Protein AF-A0A968CDR6-F1 (afdb_monomer)

Structure (mmCIF, N/CA/C/O backbone):
data_AF-A0A968CDR6-F1
#
_entry.id   AF-A0A968CDR6-F1
#
loop_
_atom_site.group_PDB
_atom_site.id
_atom_site.type_symbol
_atom_site.label_atom_id
_atom_site.label_alt_id
_atom_site.label_comp_id
_atom_site.label_asym_id
_atom_site.label_entity_id
_atom_site.label_seq_id
_atom_site.pdbx_PDB_ins_code
_atom_site.Cartn_x
_atom_site.Cartn_y
_atom_site.Cartn_z
_atom_site.occupancy
_atom_site.B_iso_or_equiv
_atom_site.auth_seq_id
_atom_site.auth_comp_id
_atom_site.auth_asym_id
_atom_site.auth_atom_id
_atom_site.pdbx_PDB_model_num
ATOM 1 N N . ALA A 1 1 ? -16.089 8.205 27.951 1.00 87.44 1 ALA A N 1
ATOM 2 C CA . ALA A 1 1 ? -15.588 7.782 26.627 1.00 87.44 1 ALA A CA 1
ATOM 3 C C . ALA A 1 1 ? -16.572 8.250 25.560 1.00 87.44 1 ALA A C 1
ATOM 5 O O . ALA A 1 1 ? -17.732 8.460 25.899 1.00 87.44 1 ALA A O 1
ATOM 6 N N . TYR A 1 2 ? -16.114 8.417 24.320 1.00 97.44 2 TYR A N 1
ATOM 7 C CA . TYR A 1 2 ? -16.955 8.713 23.157 1.00 97.44 2 TYR A CA 1
ATOM 8 C C . TYR A 1 2 ? -16.887 7.536 22.185 1.00 97.44 2 TYR A C 1
ATOM 10 O O . TYR A 1 2 ? -15.892 6.813 22.172 1.00 97.44 2 TYR A O 1
ATOM 18 N N . VAL A 1 3 ? -17.941 7.345 21.397 1.00 97.75 3 VAL A N 1
ATOM 19 C CA . VAL A 1 3 ? -17.988 6.338 20.334 1.00 97.75 3 VAL A CA 1
ATOM 20 C C . VAL A 1 3 ? -17.889 7.063 18.999 1.00 97.75 3 VAL A C 1
ATOM 22 O O . VAL A 1 3 ? -18.589 8.052 18.783 1.00 97.75 3 VAL A O 1
ATOM 25 N N . CYS A 1 4 ? -17.038 6.565 18.110 1.00 98.31 4 CYS A N 1
ATOM 26 C CA . CYS A 1 4 ? -16.982 6.972 16.713 1.00 98.31 4 CYS A CA 1
ATOM 27 C C . CYS A 1 4 ? -16.794 5.734 15.824 1.00 98.31 4 CYS A C 1
ATOM 29 O O . CYS A 1 4 ? -16.363 4.689 16.321 1.00 98.31 4 CYS A 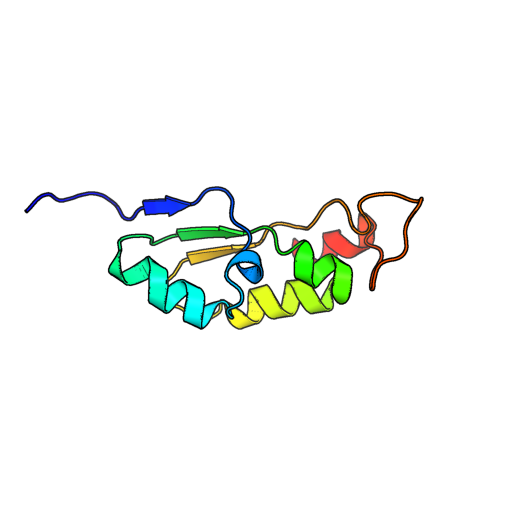O 1
ATOM 31 N N . PRO A 1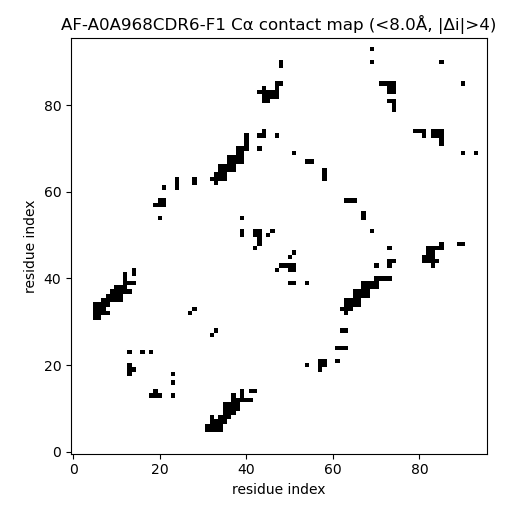 5 ? -17.107 5.827 14.521 1.00 98.56 5 PRO A N 1
ATOM 32 C CA . PRO A 1 5 ? -16.662 4.835 13.551 1.00 98.56 5 PRO A CA 1
ATOM 33 C C . PRO A 1 5 ? -15.133 4.726 13.532 1.00 98.56 5 PRO A C 1
ATOM 35 O O . PRO A 1 5 ? -14.428 5.657 13.935 1.00 98.56 5 PRO A O 1
ATOM 38 N N . GLY A 1 6 ? -14.629 3.599 13.032 1.00 98.62 6 GLY A N 1
ATOM 39 C CA . GLY A 1 6 ? -13.212 3.469 12.718 1.00 98.62 6 GLY A CA 1
ATOM 40 C C . GLY A 1 6 ? -12.784 4.496 11.667 1.00 98.62 6 GLY A C 1
ATOM 41 O O . GLY A 1 6 ? -13.544 4.827 10.755 1.00 98.62 6 GLY A O 1
ATOM 42 N N . LEU A 1 7 ? -11.582 5.038 11.829 1.00 98.81 7 LEU A N 1
ATOM 43 C CA . LEU A 1 7 ? -11.026 6.045 10.933 1.00 98.81 7 LEU A CA 1
ATOM 44 C C . LEU A 1 7 ? -10.594 5.395 9.614 1.00 98.81 7 LEU A C 1
ATOM 46 O O . LEU A 1 7 ? -10.187 4.227 9.583 1.00 98.81 7 LEU A O 1
ATOM 50 N N . ILE A 1 8 ? -10.671 6.177 8.539 1.00 98.81 8 ILE A N 1
ATOM 51 C CA . ILE A 1 8 ? -10.251 5.782 7.195 1.00 98.81 8 ILE A CA 1
ATOM 52 C C . ILE A 1 8 ? -9.219 6.794 6.711 1.00 98.81 8 ILE A C 1
ATOM 54 O O . ILE A 1 8 ? -9.519 7.988 6.660 1.00 98.81 8 ILE A O 1
ATOM 58 N N . ASP A 1 9 ? -8.029 6.316 6.360 1.00 98.69 9 ASP A N 1
ATOM 59 C CA . ASP A 1 9 ? -7.037 7.121 5.649 1.00 98.69 9 ASP A CA 1
ATOM 60 C C . ASP A 1 9 ? -7.241 6.957 4.140 1.00 98.69 9 ASP A C 1
ATOM 62 O O . ASP A 1 9 ? -7.122 5.856 3.602 1.00 98.69 9 ASP A O 1
ATOM 66 N N . ALA A 1 10 ? -7.622 8.037 3.463 1.00 98.44 10 ALA A N 1
ATOM 67 C CA . ALA A 1 10 ? -8.021 7.988 2.060 1.00 98.44 10 ALA A CA 1
ATOM 68 C C . ALA A 1 10 ? -6.837 7.994 1.081 1.00 98.44 10 ALA A C 1
ATOM 70 O O . ALA A 1 10 ? -7.065 7.777 -0.107 1.00 98.44 10 ALA A O 1
ATOM 71 N N . HIS A 1 11 ? -5.612 8.270 1.545 1.00 98.69 11 HIS A N 1
ATOM 72 C CA . HIS A 1 11 ? -4.407 8.230 0.714 1.00 98.69 11 HIS A CA 1
ATOM 73 C C . HIS A 1 11 ? -3.152 8.159 1.586 1.00 98.69 11 HIS A C 1
ATOM 75 O O . HIS A 1 11 ? -2.818 9.122 2.276 1.00 98.69 11 HIS A O 1
ATOM 81 N N . VAL A 1 12 ? -2.411 7.054 1.503 1.00 98.50 12 VAL A N 1
ATOM 82 C CA . VAL A 1 12 ? -1.158 6.875 2.247 1.00 98.50 12 VAL A CA 1
ATOM 83 C C . VAL A 1 12 ? -0.123 6.071 1.459 1.00 98.50 12 VAL A C 1
ATOM 85 O O . VAL A 1 12 ? -0.456 5.210 0.648 1.00 98.50 12 VAL A O 1
ATOM 88 N N . HIS A 1 13 ? 1.152 6.299 1.751 1.00 98.75 13 HIS A N 1
ATOM 89 C CA . HIS A 1 13 ? 2.258 5.458 1.296 1.00 98.75 13 HIS A CA 1
ATOM 90 C C . HIS A 1 13 ? 2.81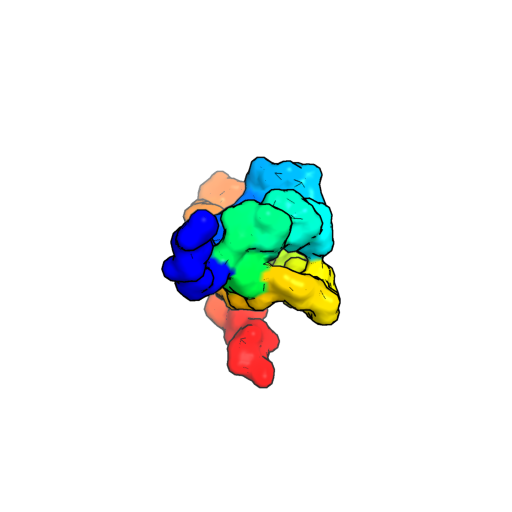9 4.730 2.519 1.00 98.75 13 HIS A C 1
ATOM 92 O O . HIS A 1 13 ? 3.437 5.348 3.392 1.00 98.75 13 HIS A O 1
ATOM 98 N N . ILE A 1 14 ? 2.547 3.427 2.640 1.00 98.62 14 ILE A N 1
ATOM 99 C CA . ILE A 1 14 ? 3.003 2.636 3.797 1.00 98.62 14 ILE A CA 1
ATOM 100 C C . ILE A 1 14 ? 4.535 2.602 3.832 1.00 98.62 14 ILE A C 1
ATOM 102 O O . ILE A 1 14 ? 5.135 2.689 4.905 1.00 98.62 14 ILE A O 1
ATOM 106 N N . GLU A 1 15 ? 5.173 2.567 2.663 1.00 98.62 15 GLU A N 1
ATOM 107 C CA . GLU A 1 15 ? 6.625 2.527 2.497 1.00 98.62 15 GLU A CA 1
ATOM 108 C C . GLU A 1 15 ? 7.328 3.723 3.151 1.00 98.62 15 GLU A C 1
ATOM 110 O O . GLU A 1 15 ? 8.411 3.565 3.720 1.00 98.62 15 GLU A O 1
ATOM 115 N N . SER A 1 16 ? 6.695 4.903 3.174 1.00 98.50 16 SER A N 1
ATOM 116 C CA . SER A 1 16 ? 7.240 6.093 3.843 1.00 98.50 16 SER A CA 1
ATOM 117 C C . SER A 1 16 ? 7.372 5.921 5.363 1.00 98.50 16 SER A C 1
ATOM 119 O O . SER A 1 16 ? 8.116 6.661 6.006 1.00 98.50 16 SER A O 1
ATOM 121 N N . SER A 1 17 ? 6.689 4.932 5.948 1.00 98.19 17 SER A N 1
ATOM 122 C CA . SER A 1 17 ? 6.822 4.565 7.364 1.00 98.19 17 SER A CA 1
ATOM 123 C C . SER A 1 17 ? 8.005 3.627 7.638 1.00 98.19 17 SER A C 1
ATOM 125 O O . SER A 1 17 ? 8.262 3.308 8.798 1.00 98.19 17 SER A O 1
ATOM 127 N N . MET A 1 18 ? 8.729 3.187 6.599 1.00 98.31 18 MET A N 1
ATOM 128 C CA . MET A 1 18 ? 9.886 2.280 6.678 1.00 98.31 18 MET A CA 1
ATOM 129 C C . MET A 1 18 ? 9.592 0.941 7.375 1.00 98.31 18 MET A C 1
ATOM 131 O O . MET A 1 18 ? 10.473 0.331 7.984 1.00 98.31 18 MET A O 1
ATOM 135 N N . VAL A 1 19 ? 8.346 0.477 7.297 1.00 98.38 19 VAL A N 1
ATOM 136 C CA . VAL A 1 19 ? 7.894 -0.792 7.874 1.00 98.38 19 VAL A CA 1
ATOM 137 C C . VAL A 1 19 ? 7.052 -1.564 6.862 1.00 98.38 19 VAL A C 1
ATOM 139 O O . VAL A 1 19 ? 6.585 -1.011 5.870 1.00 98.38 19 VAL A O 1
ATOM 142 N N . THR A 1 20 ? 6.856 -2.856 7.112 1.00 98.38 20 THR A N 1
ATOM 143 C CA . THR A 1 20 ? 5.969 -3.706 6.308 1.00 98.38 20 THR A CA 1
ATOM 144 C C . THR A 1 20 ? 4.495 -3.420 6.615 1.00 98.38 20 THR A C 1
ATOM 146 O O . THR A 1 20 ? 4.166 -2.830 7.648 1.00 98.38 20 THR A O 1
ATOM 149 N N . VAL A 1 21 ? 3.583 -3.886 5.753 1.00 98.44 21 VAL A N 1
ATOM 150 C CA . VAL A 1 21 ? 2.127 -3.711 5.933 1.00 98.44 21 VAL A CA 1
ATOM 151 C C . VAL A 1 21 ? 1.625 -4.223 7.302 1.00 98.44 21 VAL A C 1
ATOM 153 O O . VAL A 1 21 ? 0.885 -3.488 7.962 1.00 98.44 21 VAL A O 1
ATOM 156 N N . PRO A 1 22 ? 2.057 -5.398 7.819 1.00 98.62 22 PRO A N 1
ATOM 157 C CA . PRO A 1 22 ? 1.634 -5.872 9.138 1.00 98.62 22 PRO A CA 1
ATOM 158 C C . PRO A 1 22 ? 2.110 -4.973 10.285 1.00 98.62 22 PRO A C 1
ATOM 160 O O . PRO A 1 22 ? 1.369 -4.737 11.240 1.00 98.62 22 PRO A O 1
ATOM 163 N N . GLU A 1 23 ? 3.325 -4.428 10.193 1.00 98.75 23 GLU A N 1
ATOM 164 C CA . GLU A 1 23 ? 3.866 -3.519 11.209 1.00 98.75 23 GLU A CA 1
ATOM 165 C C . GLU A 1 23 ? 3.185 -2.148 11.173 1.00 98.75 23 GLU A C 1
ATOM 167 O O . GLU A 1 23 ? 2.911 -1.565 12.226 1.00 98.75 23 GLU A O 1
ATOM 172 N N . PHE A 1 24 ? 2.827 -1.665 9.981 1.00 98.81 24 PHE A N 1
ATOM 173 C CA . PHE A 1 24 ? 1.985 -0.483 9.832 1.00 98.81 24 PHE A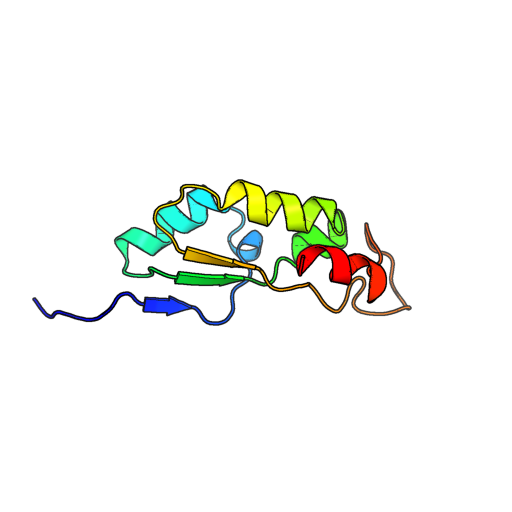 CA 1
ATOM 174 C C . PHE A 1 24 ? 0.612 -0.701 10.485 1.00 98.81 24 PHE A C 1
ATOM 176 O O . PHE A 1 24 ? 0.193 0.099 11.325 1.00 98.81 24 PHE A O 1
ATOM 183 N N . ALA A 1 25 ? -0.052 -1.828 10.197 1.00 98.81 25 ALA A N 1
ATOM 184 C CA . ALA A 1 25 ? -1.330 -2.193 10.811 1.00 98.81 25 ALA A CA 1
ATOM 185 C C . ALA A 1 25 ? -1.234 -2.259 12.344 1.00 98.81 25 ALA A C 1
ATOM 187 O O . ALA A 1 25 ? -2.064 -1.676 13.048 1.00 98.81 25 ALA A O 1
ATOM 188 N N . ARG A 1 26 ? -0.174 -2.881 12.878 1.00 98.62 26 ARG A N 1
ATOM 189 C CA . ARG A 1 26 ? 0.096 -2.939 14.324 1.00 98.62 26 ARG A CA 1
ATO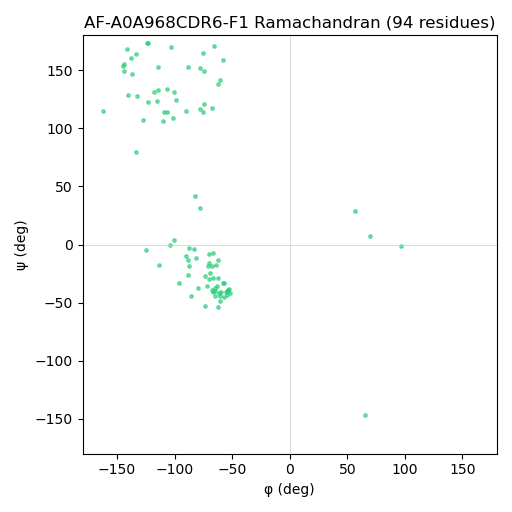M 190 C C . ARG A 1 26 ? 0.202 -1.546 14.955 1.00 98.62 26 ARG A C 1
ATOM 192 O O . ARG A 1 26 ? -0.176 -1.377 16.114 1.00 98.62 26 ARG A O 1
ATOM 199 N N . ALA A 1 27 ? 0.713 -0.555 14.226 1.00 98.75 27 ALA A N 1
ATOM 200 C CA . ALA A 1 27 ? 0.876 0.806 14.726 1.00 98.75 27 ALA A CA 1
ATOM 201 C C . ALA A 1 27 ? -0.424 1.634 14.700 1.00 98.75 27 ALA A C 1
ATOM 203 O O . ALA A 1 27 ? -0.651 2.424 15.626 1.00 98.75 27 ALA A O 1
ATOM 204 N N . VAL A 1 28 ? -1.261 1.472 13.666 1.00 98.69 28 VAL A N 1
ATOM 205 C CA . VAL A 1 28 ? -2.427 2.348 13.418 1.00 98.69 28 VAL A CA 1
ATOM 206 C C . VAL A 1 28 ? -3.749 1.798 13.957 1.00 98.69 28 VAL A C 1
ATOM 208 O O . VAL A 1 28 ? -4.575 2.576 14.436 1.00 98.69 28 VAL A O 1
ATOM 211 N N . VAL A 1 29 ? -3.943 0.475 13.971 1.00 98.81 29 VAL A N 1
ATOM 212 C CA . VAL A 1 29 ? -5.197 -0.150 14.436 1.00 98.81 29 VAL A CA 1
ATOM 213 C C . VAL A 1 29 ? -5.499 0.172 15.907 1.00 98.81 29 VAL A C 1
ATOM 215 O O . VAL A 1 29 ? -6.621 0.591 16.199 1.00 98.81 29 VAL A O 1
ATOM 218 N N . PRO A 1 30 ? -4.529 0.121 16.849 1.00 98.62 30 PRO A N 1
ATOM 219 C CA . PRO A 1 30 ? -4.774 0.522 18.239 1.00 98.62 30 PRO A CA 1
ATOM 220 C C . PRO A 1 30 ? -5.159 1.999 18.413 1.00 98.62 30 PRO A C 1
ATOM 222 O O . PRO A 1 30 ? -5.592 2.400 19.492 1.00 98.62 30 PRO A O 1
ATOM 225 N N . ARG A 1 31 ? -4.977 2.818 17.370 1.00 98.44 31 ARG A N 1
ATOM 226 C CA . ARG A 1 31 ? -5.289 4.254 17.348 1.00 98.44 31 ARG A CA 1
ATOM 227 C C . ARG A 1 31 ? -6.612 4.558 16.640 1.00 98.44 31 ARG A C 1
ATOM 229 O O . ARG A 1 31 ? -6.967 5.725 16.514 1.00 98.44 31 ARG A O 1
ATOM 236 N N . GLY A 1 32 ? -7.346 3.528 16.217 1.00 98.50 32 GLY A N 1
ATOM 237 C CA . GLY A 1 32 ? -8.685 3.646 15.648 1.00 98.50 32 GLY A CA 1
ATOM 238 C C . GLY A 1 32 ? -8.746 3.662 14.122 1.00 98.50 32 GLY A C 1
ATOM 239 O O . GLY A 1 32 ? -9.853 3.708 13.594 1.00 98.50 32 GLY A O 1
ATOM 240 N N . THR A 1 33 ? -7.618 3.596 13.405 1.00 98.81 33 THR A N 1
ATOM 241 C CA . THR A 1 33 ? -7.631 3.443 11.941 1.00 98.81 33 THR A CA 1
ATOM 242 C C . THR A 1 33 ? -8.013 2.017 11.575 1.00 98.81 33 THR A C 1
ATOM 244 O O . THR A 1 33 ? -7.339 1.068 11.965 1.00 98.81 33 THR A O 1
ATOM 247 N N . THR A 1 34 ? -9.097 1.875 10.819 1.00 98.75 34 THR A N 1
ATOM 248 C CA . THR A 1 34 ? -9.653 0.572 10.421 1.00 98.75 34 THR A CA 1
ATOM 249 C C . THR A 1 34 ? -9.549 0.304 8.928 1.00 98.75 34 THR A C 1
ATOM 251 O O . THR A 1 34 ? -9.639 -0.852 8.519 1.00 98.75 34 THR A O 1
ATOM 254 N N . ALA A 1 35 ? -9.327 1.343 8.119 1.00 98.81 35 ALA A N 1
ATOM 255 C CA . ALA A 1 35 ? -9.075 1.198 6.696 1.00 98.81 35 ALA A CA 1
ATOM 256 C C . ALA A 1 35 ? -8.059 2.225 6.193 1.00 98.81 35 ALA A C 1
ATOM 258 O O . ALA A 1 35 ? -7.997 3.344 6.709 1.00 98.81 35 ALA A O 1
ATOM 259 N N . VAL A 1 36 ? -7.301 1.845 5.170 1.00 98.81 36 VAL A N 1
ATOM 260 C CA . VAL A 1 36 ? -6.409 2.733 4.425 1.00 98.81 36 VAL A CA 1
ATOM 261 C C . VAL A 1 36 ? -6.514 2.465 2.929 1.00 98.81 36 VAL A C 1
ATOM 263 O O . VAL A 1 36 ? -6.696 1.321 2.511 1.00 98.81 36 VAL A O 1
ATOM 266 N N . VAL A 1 37 ? -6.365 3.514 2.131 1.00 98.69 37 VAL A N 1
ATOM 267 C CA . VAL A 1 37 ? -6.149 3.424 0.687 1.00 98.69 37 VAL A CA 1
ATOM 268 C C . VAL A 1 37 ? -4.692 3.782 0.430 1.00 98.69 37 VAL A C 1
ATOM 270 O O . VAL A 1 37 ? -4.272 4.904 0.711 1.00 98.69 37 VAL A O 1
ATOM 273 N N . THR A 1 38 ? -3.906 2.813 -0.034 1.00 98.50 38 THR A N 1
ATOM 274 C CA . THR A 1 38 ? -2.465 2.969 -0.215 1.00 98.50 38 THR A CA 1
ATOM 275 C C . THR A 1 38 ? -2.056 2.893 -1.678 1.00 98.50 38 THR A C 1
ATOM 277 O O . THR A 1 38 ? -2.493 2.003 -2.405 1.00 98.50 38 THR A O 1
ATOM 280 N N . ASP A 1 39 ? -1.216 3.832 -2.108 1.00 98.44 39 ASP A N 1
ATOM 281 C CA . ASP A 1 39 ? -0.555 3.795 -3.413 1.00 98.44 39 ASP A CA 1
ATOM 282 C C . ASP A 1 39 ? 0.892 3.313 -3.226 1.00 98.44 39 ASP A C 1
ATOM 284 O O . ASP A 1 39 ? 1.706 4.067 -2.683 1.00 98.44 39 ASP A O 1
ATOM 288 N N . PRO A 1 40 ? 1.227 2.083 -3.654 1.00 98.12 40 PRO A N 1
ATOM 289 C CA . PRO A 1 40 ? 2.533 1.476 -3.434 1.00 98.12 40 PRO A CA 1
ATOM 290 C C . PRO A 1 40 ? 3.572 1.933 -4.477 1.00 98.12 40 PRO A C 1
ATOM 292 O O . PRO A 1 40 ? 4.333 1.120 -5.014 1.00 98.12 40 PRO A O 1
ATOM 295 N N . HIS A 1 41 ? 3.584 3.225 -4.834 1.00 98.44 41 HIS A N 1
ATOM 296 C CA 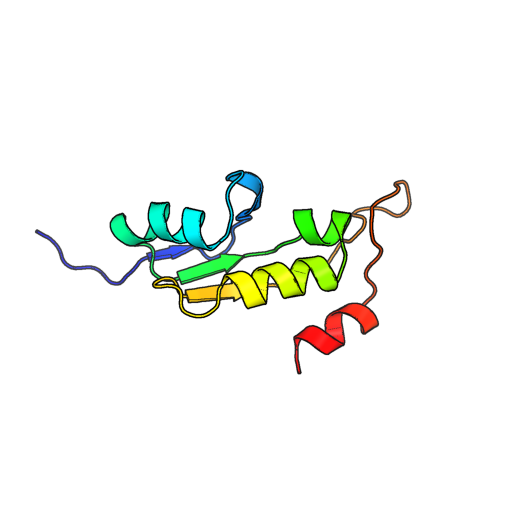. HIS A 1 41 ? 4.412 3.714 -5.939 1.00 98.44 41 HIS A CA 1
ATOM 297 C C . HIS A 1 41 ? 5.912 3.648 -5.651 1.00 98.44 41 HIS A C 1
ATOM 299 O O . HIS A 1 41 ? 6.707 3.651 -6.593 1.00 98.44 41 HIS A O 1
ATOM 305 N N . GLU A 1 42 ? 6.316 3.532 -4.385 1.00 98.50 42 GLU A N 1
ATOM 306 C CA . GLU A 1 42 ? 7.727 3.430 -4.023 1.00 98.50 42 GLU A CA 1
ATOM 307 C C . GLU A 1 42 ? 8.246 2.041 -4.382 1.00 98.50 42 GLU A C 1
ATOM 309 O O . GLU A 1 42 ? 9.206 1.900 -5.145 1.00 98.50 42 GLU A O 1
ATOM 314 N N . ILE A 1 43 ? 7.562 0.987 -3.921 1.00 98.38 43 ILE A N 1
ATOM 315 C CA . ILE A 1 43 ? 7.937 -0.384 -4.280 1.00 98.38 43 ILE A CA 1
ATOM 316 C C . ILE A 1 43 ? 7.636 -0.693 -5.752 1.00 98.38 43 ILE A C 1
ATOM 318 O O . ILE A 1 43 ? 8.373 -1.465 -6.367 1.00 98.38 43 ILE A O 1
ATOM 322 N N . ALA A 1 44 ? 6.624 -0.061 -6.357 1.00 98.38 44 ALA A N 1
ATOM 323 C CA . ALA A 1 44 ? 6.356 -0.187 -7.787 1.00 98.38 44 ALA A CA 1
ATOM 324 C C . ALA A 1 44 ? 7.493 0.405 -8.634 1.00 98.38 44 ALA A C 1
ATOM 326 O O . ALA A 1 44 ? 7.905 -0.221 -9.607 1.00 98.38 44 ALA A O 1
ATOM 327 N N . ASN A 1 45 ? 8.074 1.546 -8.246 1.00 98.62 45 ASN A N 1
ATOM 328 C CA . ASN A 1 45 ? 9.256 2.089 -8.924 1.00 98.62 45 ASN A CA 1
ATOM 329 C C . ASN A 1 45 ? 10.480 1.164 -8.834 1.00 98.62 45 ASN A C 1
ATOM 331 O O . ASN A 1 45 ? 11.313 1.160 -9.742 1.00 98.62 45 ASN A O 1
ATOM 335 N N . VAL A 1 46 ? 10.592 0.359 -7.774 1.00 98.50 46 VAL A N 1
ATOM 336 C CA . VAL A 1 46 ? 11.713 -0.578 -7.585 1.00 98.50 46 VAL A CA 1
ATOM 337 C C . VAL A 1 46 ? 11.474 -1.924 -8.276 1.00 98.50 46 VAL A C 1
ATOM 339 O O . VAL A 1 46 ? 12.390 -2.453 -8.899 1.00 98.50 46 VAL A O 1
ATOM 342 N N . LEU A 1 47 ? 10.272 -2.495 -8.155 1.00 98.38 47 LEU A N 1
ATOM 343 C CA . LEU A 1 47 ? 9.976 -3.888 -8.522 1.00 98.38 47 LEU A CA 1
ATOM 344 C C . LEU A 1 47 ? 8.826 -4.054 -9.524 1.00 98.38 47 LEU A C 1
ATOM 346 O O . LEU A 1 47 ? 8.564 -5.178 -9.943 1.00 98.38 47 LEU A O 1
ATOM 350 N N . GLY A 1 48 ? 8.128 -2.987 -9.908 1.00 97.94 48 GLY A N 1
ATOM 351 C CA . GLY A 1 48 ? 6.974 -3.037 -10.808 1.00 97.94 48 GLY A CA 1
ATOM 352 C C . GLY A 1 48 ? 5.782 -3.790 -10.213 1.00 97.94 48 GLY A C 1
ATOM 353 O O . GLY A 1 48 ? 5.567 -3.789 -9.000 1.00 97.94 48 GLY A O 1
ATOM 354 N N . VAL A 1 49 ? 5.018 -4.477 -11.070 1.00 97.31 49 VAL A N 1
ATOM 355 C CA . VAL A 1 49 ? 3.850 -5.294 -10.680 1.00 97.31 49 VAL A CA 1
ATOM 356 C C . VAL A 1 49 ? 4.166 -6.311 -9.568 1.00 97.31 49 VAL A C 1
ATOM 358 O O . VAL A 1 49 ? 3.358 -6.426 -8.647 1.00 97.31 49 VAL A O 1
ATOM 361 N N . PRO A 1 50 ? 5.316 -7.024 -9.565 1.00 97.50 50 PRO A N 1
ATOM 362 C CA . PRO A 1 50 ? 5.718 -7.852 -8.424 1.00 97.50 50 PRO A CA 1
ATOM 363 C C . PRO A 1 50 ? 5.736 -7.120 -7.074 1.00 97.50 50 PRO A C 1
ATOM 365 O O . PRO A 1 50 ? 5.335 -7.699 -6.067 1.00 97.50 50 PRO A O 1
ATOM 368 N N . GLY A 1 51 ? 6.163 -5.854 -7.046 1.00 97.81 51 GLY A N 1
ATOM 369 C CA . GLY A 1 51 ? 6.140 -5.026 -5.838 1.00 97.81 51 GLY A CA 1
ATOM 370 C C . GLY A 1 51 ? 4.720 -4.712 -5.369 1.00 97.81 51 GLY A C 1
ATOM 371 O O . GLY A 1 51 ? 4.420 -4.809 -4.182 1.00 97.81 51 GLY A O 1
ATOM 372 N N . ILE A 1 52 ? 3.821 -4.415 -6.310 1.00 97.88 52 ILE A N 1
ATOM 373 C CA . ILE A 1 52 ? 2.401 -4.176 -6.015 1.00 97.88 52 ILE A CA 1
ATOM 374 C C . ILE A 1 52 ? 1.738 -5.453 -5.474 1.00 97.88 52 ILE A C 1
ATOM 376 O O . ILE A 1 52 ? 1.037 -5.403 -4.465 1.00 97.88 52 ILE A O 1
ATOM 380 N N . ARG A 1 53 ? 2.009 -6.615 -6.087 1.00 97.06 53 ARG A N 1
ATOM 381 C CA . ARG A 1 53 ? 1.510 -7.918 -5.608 1.00 97.06 53 ARG A CA 1
ATOM 382 C C . ARG A 1 53 ? 2.010 -8.248 -4.210 1.00 97.06 53 ARG A C 1
ATOM 384 O O . ARG A 1 53 ? 1.217 -8.660 -3.379 1.00 97.06 53 ARG A O 1
ATOM 391 N N . TYR A 1 54 ? 3.279 -7.971 -3.914 1.00 97.56 54 TYR A N 1
ATOM 392 C CA . TYR A 1 54 ? 3.797 -8.123 -2.556 1.00 97.56 54 TYR A CA 1
ATOM 393 C C . TYR A 1 54 ? 2.985 -7.318 -1.529 1.00 97.56 54 TYR A C 1
ATOM 395 O O . TYR A 1 54 ? 2.710 -7.822 -0.443 1.00 97.56 54 TYR A O 1
ATOM 403 N N . MET A 1 55 ? 2.578 -6.087 -1.857 1.00 97.94 55 MET A N 1
ATOM 404 C CA . MET A 1 55 ? 1.763 -5.264 -0.955 1.00 97.94 55 MET A CA 1
ATOM 405 C C . MET A 1 55 ? 0.357 -5.841 -0.753 1.00 97.94 55 MET A C 1
ATOM 407 O O . MET A 1 55 ? -0.135 -5.823 0.375 1.00 97.94 55 MET A O 1
ATOM 411 N N . LEU A 1 56 ? -0.259 -6.380 -1.812 1.00 96.88 56 LEU A N 1
ATOM 412 C CA . LEU A 1 56 ? -1.542 -7.091 -1.741 1.00 96.88 56 LEU A CA 1
ATOM 413 C C . LEU A 1 56 ? -1.434 -8.343 -0.860 1.00 96.88 56 LEU A C 1
ATOM 415 O O . LEU A 1 56 ? -2.159 -8.459 0.126 1.00 96.88 56 LEU A O 1
ATOM 419 N N . ASP A 1 57 ? -0.473 -9.219 -1.154 1.00 97.69 57 ASP A N 1
ATOM 420 C CA . ASP A 1 57 ? -0.239 -10.463 -0.413 1.00 97.69 57 ASP A CA 1
ATOM 421 C C . ASP A 1 57 ? 0.080 -10.168 1.064 1.00 97.69 57 ASP A C 1
ATOM 423 O O . ASP A 1 57 ? -0.414 -10.823 1.980 1.00 97.69 57 ASP A O 1
ATOM 427 N N . SER A 1 58 ? 0.884 -9.131 1.323 1.00 98.06 58 SER A N 1
ATOM 428 C CA . SER A 1 58 ? 1.261 -8.723 2.677 1.00 98.06 58 SER A CA 1
ATOM 429 C C . SER A 1 58 ? 0.106 -8.106 3.474 1.00 98.06 58 SER A C 1
ATOM 431 O O . SER A 1 58 ? 0.245 -7.958 4.694 1.00 98.06 58 SER A O 1
ATOM 433 N N . ALA A 1 59 ? -0.986 -7.708 2.820 1.00 97.62 59 ALA A N 1
ATOM 434 C CA . ALA A 1 59 ? -2.174 -7.164 3.465 1.00 97.62 59 ALA A CA 1
ATOM 435 C C . ALA A 1 59 ? -3.193 -8.242 3.874 1.00 97.62 59 ALA A C 1
ATOM 437 O O . ALA A 1 59 ? -4.109 -7.954 4.651 1.00 97.62 59 ALA A O 1
ATOM 438 N N . GLU A 1 60 ? -3.052 -9.474 3.378 1.00 97.12 60 GLU A N 1
ATOM 439 C CA . GLU A 1 60 ? -4.003 -10.547 3.655 1.00 97.12 60 GLU A CA 1
ATOM 440 C C . GLU A 1 60 ? -4.069 -10.905 5.148 1.00 97.12 60 GLU A C 1
ATOM 442 O O . GLU A 1 60 ? -3.065 -11.007 5.855 1.00 97.12 60 GLU A O 1
ATOM 447 N N . GLY A 1 61 ? -5.291 -11.118 5.646 1.00 97.31 61 GLY A N 1
ATOM 448 C CA . GLY A 1 61 ? -5.535 -11.571 7.019 1.00 97.31 61 GLY A CA 1
ATOM 449 C C . GLY A 1 61 ? -5.233 -10.544 8.119 1.00 97.31 61 GLY A C 1
ATOM 450 O O . GLY A 1 61 ? -5.300 -10.890 9.301 1.00 97.31 61 GLY A O 1
ATOM 451 N N . LEU A 1 62 ? -4.918 -9.292 7.771 1.00 98.19 62 LEU A N 1
ATOM 452 C CA . LEU A 1 62 ? -4.634 -8.244 8.749 1.00 98.19 62 LEU A CA 1
ATOM 453 C C . LEU A 1 62 ? -5.909 -7.667 9.390 1.00 98.19 62 LEU A C 1
ATOM 455 O O . LEU A 1 62 ? -6.956 -7.584 8.747 1.00 98.19 62 LEU A O 1
ATOM 459 N N . PRO A 1 63 ? -5.830 -7.159 10.637 1.00 98.00 63 PRO A N 1
ATOM 460 C CA . PRO A 1 63 ? -6.921 -6.428 11.286 1.00 98.00 63 PRO A CA 1
ATOM 461 C C . PRO A 1 63 ? -7.036 -4.969 10.791 1.00 98.00 63 PRO A C 1
ATOM 463 O O . PRO A 1 63 ? -7.400 -4.079 11.557 1.00 98.00 63 PRO A O 1
ATOM 466 N N . LEU A 1 64 ? -6.684 -4.712 9.528 1.00 98.75 64 LEU A N 1
ATOM 467 C CA . LEU A 1 64 ? -6.753 -3.422 8.845 1.00 98.75 64 LEU A CA 1
ATOM 468 C C . LEU A 1 64 ? -7.226 -3.677 7.412 1.00 98.75 64 LEU A C 1
ATOM 470 O O . LEU A 1 64 ? -6.628 -4.489 6.712 1.00 98.75 64 LEU A O 1
ATOM 474 N N . HIS A 1 65 ? -8.258 -2.970 6.955 1.00 98.62 65 HIS A N 1
ATOM 475 C CA . HIS A 1 65 ? -8.640 -3.016 5.546 1.00 98.62 65 HIS A CA 1
ATOM 476 C C . HIS A 1 65 ? -7.650 -2.193 4.719 1.00 98.62 65 HIS A C 1
ATOM 478 O O . HIS A 1 65 ? -7.589 -0.974 4.863 1.00 98.62 65 HIS A O 1
ATOM 484 N N . VAL A 1 66 ? -6.879 -2.848 3.857 1.00 98.50 66 VAL A N 1
ATOM 485 C CA . VAL A 1 66 ? -5.913 -2.186 2.976 1.00 98.50 66 VAL A CA 1
ATOM 486 C C . VAL A 1 66 ? -6.434 -2.262 1.548 1.00 98.50 66 VAL A C 1
ATOM 488 O O . VAL A 1 66 ? -6.548 -3.344 0.979 1.00 98.50 66 VAL A O 1
ATOM 491 N N . PHE A 1 67 ? -6.764 -1.111 0.974 1.00 97.81 67 PHE A N 1
ATOM 492 C CA . PHE A 1 67 ? -7.120 -0.979 -0.434 1.00 97.81 67 PHE A CA 1
ATOM 493 C C . PHE A 1 67 ? -5.893 -0.483 -1.192 1.00 97.81 67 PHE A C 1
ATOM 495 O O . PHE A 1 67 ? -5.330 0.545 -0.825 1.00 97.81 67 PHE A O 1
ATOM 502 N N . VAL A 1 68 ? -5.469 -1.203 -2.225 1.00 96.94 68 VAL A N 1
ATOM 503 C CA . VAL A 1 68 ? -4.260 -0.870 -2.989 1.00 96.94 68 VAL A CA 1
ATOM 504 C C . VAL A 1 68 ? -4.646 -0.169 -4.288 1.00 96.94 68 VAL A C 1
ATOM 506 O O . VAL A 1 68 ? -5.523 -0.634 -5.014 1.00 96.94 68 VAL A O 1
ATOM 509 N N . MET A 1 69 ? -4.002 0.959 -4.574 1.00 96.56 69 MET A N 1
ATOM 510 C CA . MET A 1 69 ? -4.143 1.687 -5.834 1.00 96.56 69 MET A CA 1
ATOM 511 C C . MET A 1 69 ? -3.141 1.182 -6.876 1.00 96.56 69 MET A C 1
ATOM 513 O O . MET A 1 69 ? -2.051 0.721 -6.543 1.00 96.56 69 MET A O 1
ATOM 517 N N . ALA A 1 70 ? -3.492 1.310 -8.154 1.00 95.88 70 ALA A N 1
ATOM 518 C CA . ALA A 1 70 ? -2.556 1.089 -9.249 1.00 95.88 70 ALA A CA 1
ATOM 519 C C . ALA A 1 70 ? -1.632 2.311 -9.400 1.00 95.88 70 ALA A C 1
ATOM 521 O O . ALA A 1 70 ? -2.101 3.407 -9.714 1.00 95.88 70 ALA A O 1
ATOM 522 N N . SER A 1 71 ? -0.328 2.126 -9.187 1.00 97.25 71 SER A N 1
ATOM 523 C CA . SER A 1 71 ? 0.656 3.210 -9.277 1.00 97.25 71 SER A CA 1
ATOM 524 C C . SER A 1 71 ? 0.799 3.711 -10.716 1.00 97.25 71 SER A C 1
ATOM 526 O O . SER A 1 71 ? 1.208 2.974 -11.610 1.00 97.25 71 SER A O 1
ATOM 528 N N . SER A 1 72 ? 0.458 4.980 -10.945 1.00 95.69 72 SER A N 1
ATOM 529 C CA . SER A 1 72 ? 0.217 5.517 -12.292 1.00 95.69 72 SER A CA 1
ATOM 530 C C . SER A 1 72 ? 1.453 6.051 -13.020 1.00 95.69 72 SER A C 1
ATOM 532 O O . SER A 1 72 ? 1.399 6.261 -14.229 1.00 95.69 72 SER A O 1
ATOM 534 N N . CYS A 1 73 ? 2.537 6.338 -12.297 1.00 97.19 73 CYS A N 1
ATOM 5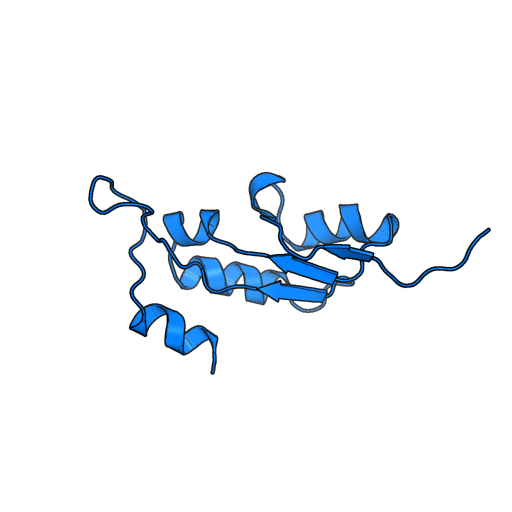35 C CA . CYS A 1 73 ? 3.703 7.053 -12.822 1.00 97.19 73 CYS A CA 1
ATOM 536 C C . CYS A 1 73 ? 4.997 6.340 -12.414 1.00 97.19 73 CYS A C 1
ATOM 538 O O . CYS A 1 73 ? 5.663 6.736 -11.457 1.00 97.19 73 CYS A O 1
ATOM 540 N N . VAL A 1 74 ? 5.332 5.268 -13.132 1.00 97.81 74 VAL A N 1
ATOM 541 C CA . VAL A 1 74 ? 6.549 4.478 -12.916 1.00 97.81 74 VAL A CA 1
ATOM 542 C C . VAL A 1 74 ? 7.312 4.348 -14.242 1.00 97.81 74 VAL A C 1
ATOM 544 O O . VAL A 1 74 ? 6.862 3.597 -15.112 1.00 97.81 74 VAL A O 1
ATOM 547 N N . PRO A 1 75 ? 8.458 5.034 -14.431 1.00 97.88 75 PRO A N 1
ATOM 548 C CA . PRO A 1 75 ? 8.972 6.144 -13.617 1.00 97.88 75 PRO A CA 1
ATOM 549 C C . PRO A 1 75 ? 8.088 7.403 -13.696 1.00 97.88 75 PRO A C 1
ATOM 551 O O . PRO A 1 75 ? 7.196 7.500 -14.542 1.00 97.88 75 PRO A O 1
ATOM 554 N N . ALA A 1 76 ? 8.353 8.400 -12.846 1.00 97.38 76 ALA A N 1
ATOM 555 C CA . ALA A 1 76 ? 7.600 9.655 -12.833 1.00 97.38 76 ALA A CA 1
ATOM 556 C C . ALA A 1 76 ? 7.857 10.510 -14.086 1.00 97.38 76 ALA A C 1
ATOM 558 O O . ALA A 1 76 ? 7.021 11.328 -14.477 1.00 97.38 76 ALA A O 1
ATOM 559 N N . THR A 1 77 ? 9.007 10.322 -14.735 1.00 96.88 77 THR A N 1
ATOM 560 C CA . THR A 1 77 ? 9.365 10.995 -15.985 1.00 96.88 77 THR A CA 1
ATOM 561 C C . THR A 1 77 ? 10.160 10.090 -16.924 1.00 96.88 77 THR A C 1
ATOM 563 O O . THR A 1 77 ? 10.884 9.194 -16.512 1.00 96.88 77 THR A O 1
ATOM 566 N N . HIS A 1 78 ? 10.100 10.371 -18.225 1.00 95.69 78 HIS A N 1
ATOM 567 C CA . HIS A 1 78 ? 10.943 9.720 -19.234 1.00 95.69 78 HIS A CA 1
ATOM 568 C C . HIS A 1 78 ? 12.428 10.124 -19.142 1.00 95.69 78 HIS A C 1
ATOM 570 O O . HIS A 1 78 ? 13.258 9.582 -19.868 1.00 95.69 78 HIS A O 1
ATOM 576 N N . MET A 1 79 ? 12.757 11.113 -18.304 1.00 97.94 79 MET A N 1
ATOM 577 C CA . MET A 1 79 ? 14.114 11.642 -18.131 1.00 97.94 79 MET A CA 1
ATOM 578 C C . MET A 1 79 ? 14.944 10.882 -17.085 1.00 97.94 79 MET A C 1
ATOM 580 O O . MET A 1 79 ? 16.107 11.226 -16.881 1.00 97.94 79 MET A O 1
ATOM 584 N N . GLU A 1 80 ? 14.370 9.885 -16.410 1.00 96.50 80 GLU A N 1
ATOM 585 C CA . GLU A 1 80 ? 15.034 9.125 -15.349 1.00 96.50 80 GLU A CA 1
ATOM 586 C C . GLU A 1 80 ? 15.043 7.616 -15.623 1.00 96.50 80 GLU A C 1
ATOM 588 O O . GLU A 1 80 ? 14.431 7.118 -16.569 1.00 96.50 80 GLU A O 1
ATOM 593 N N . THR A 1 81 ? 15.757 6.887 -14.769 1.00 96.19 81 THR A N 1
ATOM 594 C CA . THR A 1 81 ? 15.775 5.422 -14.738 1.00 96.19 81 THR A CA 1
ATOM 595 C C . THR A 1 81 ? 15.250 4.931 -13.398 1.00 96.19 81 THR A C 1
ATOM 597 O O . THR A 1 81 ? 15.734 5.373 -12.358 1.00 96.19 81 THR A O 1
ATOM 600 N N . ALA A 1 82 ? 14.325 3.975 -13.437 1.00 96.88 82 ALA A N 1
ATOM 601 C CA . ALA A 1 82 ? 13.780 3.283 -12.274 1.00 96.88 82 ALA A CA 1
ATOM 602 C C . ALA A 1 82 ? 13.980 1.763 -12.408 1.00 96.88 82 ALA A C 1
ATOM 604 O O . ALA A 1 82 ? 14.438 1.273 -13.444 1.00 96.88 82 ALA A O 1
ATOM 605 N N . GLY A 1 83 ?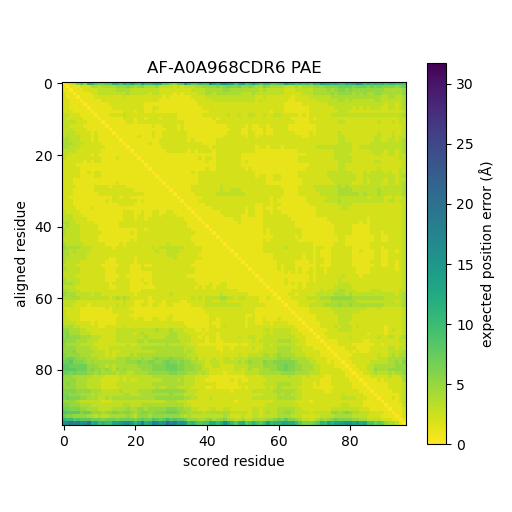 13.656 1.015 -11.353 1.00 98.06 83 GLY A N 1
ATOM 606 C CA . GLY A 1 83 ? 13.713 -0.449 -11.359 1.00 98.06 83 GLY A CA 1
ATOM 607 C C . GLY A 1 83 ? 12.624 -1.098 -12.219 1.00 98.06 83 GLY A C 1
ATOM 608 O O . GLY A 1 83 ? 12.779 -2.242 -12.642 1.00 98.06 83 GLY A O 1
ATOM 609 N N . ALA A 1 84 ? 11.558 -0.359 -12.533 1.00 98.06 84 ALA A N 1
ATOM 610 C CA . ALA A 1 84 ? 10.493 -0.794 -13.423 1.00 98.06 84 ALA A CA 1
ATOM 611 C C . ALA A 1 84 ? 9.983 0.340 -14.323 1.00 98.06 84 ALA A C 1
ATOM 613 O O . ALA A 1 84 ? 10.272 1.518 -14.114 1.00 98.06 84 ALA A O 1
ATOM 614 N N . LYS A 1 85 ? 9.190 -0.048 -15.322 1.00 97.56 85 LYS A N 1
ATOM 615 C CA . LYS A 1 85 ? 8.358 0.836 -16.134 1.00 97.56 85 LYS A CA 1
ATOM 616 C C . LYS A 1 85 ? 6.971 0.205 -16.219 1.00 97.56 85 LYS A C 1
ATOM 618 O O . LYS A 1 85 ? 6.898 -0.975 -16.547 1.00 97.56 85 LYS A O 1
ATOM 623 N N . LEU A 1 86 ? 5.921 0.957 -15.900 1.00 97.38 86 LEU A N 1
ATOM 624 C CA . LEU A 1 86 ? 4.540 0.475 -15.953 1.00 97.38 86 LEU A CA 1
ATOM 625 C C . LEU A 1 86 ? 3.759 1.248 -17.010 1.00 97.38 86 LEU A C 1
ATOM 627 O O . LEU A 1 86 ? 3.671 2.473 -16.962 1.00 97.38 86 LEU A O 1
ATOM 631 N N . GLU A 1 87 ? 3.192 0.514 -17.957 1.00 96.25 87 GLU A N 1
ATOM 632 C CA . GLU A 1 87 ? 2.234 1.006 -18.939 1.00 96.25 87 GLU A CA 1
ATOM 633 C C . GLU A 1 87 ? 0.813 0.568 -18.543 1.00 96.25 87 GLU A C 1
ATOM 635 O O . GLU A 1 87 ? 0.615 -0.275 -17.667 1.00 96.25 87 GLU A O 1
ATOM 640 N N . ALA A 1 88 ? -0.207 1.102 -19.219 1.00 95.38 88 ALA A N 1
ATOM 641 C CA . ALA A 1 88 ? -1.605 0.777 -18.917 1.00 95.38 88 ALA A CA 1
ATOM 642 C C . ALA A 1 88 ? -1.899 -0.740 -18.935 1.00 95.38 88 ALA A C 1
ATOM 644 O O . ALA A 1 88 ? -2.599 -1.238 -18.057 1.00 95.38 88 ALA A O 1
ATOM 645 N N . ALA A 1 89 ? -1.319 -1.475 -19.891 1.00 95.06 89 ALA A N 1
ATOM 646 C CA . ALA A 1 89 ? -1.492 -2.924 -20.013 1.00 95.06 89 ALA A CA 1
ATOM 647 C C . ALA A 1 89 ? -0.872 -3.707 -18.840 1.00 95.06 89 ALA A C 1
ATOM 649 O O . ALA A 1 89 ? -1.361 -4.777 -18.490 1.00 95.06 89 ALA A O 1
ATOM 650 N N . ASP A 1 90 ? 0.180 -3.174 -18.208 1.00 95.38 90 ASP A N 1
ATOM 651 C CA . ASP A 1 90 ? 0.807 -3.812 -17.046 1.00 95.38 90 ASP A CA 1
ATOM 652 C C . ASP A 1 90 ? -0.066 -3.683 -15.790 1.00 95.38 90 ASP A C 1
ATOM 654 O O . ASP A 1 90 ? 0.014 -4.521 -14.893 1.00 95.38 90 ASP A O 1
ATOM 658 N N . LEU A 1 91 ? -0.894 -2.635 -15.714 1.00 95.19 91 LEU A N 1
ATOM 659 C CA . LEU A 1 91 ? -1.783 -2.367 -14.582 1.00 95.19 91 LEU A CA 1
ATOM 660 C C . LEU A 1 91 ? -3.150 -3.043 -14.720 1.00 95.19 91 LEU A C 1
ATOM 662 O O . LEU A 1 91 ? -3.777 -3.326 -13.705 1.00 95.19 91 LEU A O 1
ATOM 666 N N . GLU A 1 92 ? -3.611 -3.314 -15.944 1.00 94.19 92 GLU A N 1
ATOM 667 C CA . GLU A 1 92 ? -4.921 -3.926 -16.215 1.00 94.19 92 GLU A CA 1
ATOM 668 C C . GLU A 1 92 ? -5.122 -5.240 -15.439 1.00 94.19 92 GLU A C 1
ATOM 670 O O . GLU A 1 92 ? -6.170 -5.448 -14.833 1.00 94.19 92 GLU A O 1
ATOM 675 N N . VAL A 1 93 ? -4.069 -6.057 -15.330 1.00 91.19 93 VAL A N 1
ATOM 676 C CA . VAL A 1 93 ? -4.077 -7.351 -14.618 1.00 91.19 93 VAL A CA 1
ATOM 677 C C . VAL A 1 93 ? -4.267 -7.245 -13.099 1.00 91.19 93 VAL A C 1
ATOM 679 O O . VAL A 1 93 ? -4.343 -8.269 -12.426 1.00 91.19 93 VAL A O 1
ATOM 682 N N . LEU A 1 94 ? -4.256 -6.035 -12.530 1.00 91.06 94 LEU A N 1
ATOM 683 C CA . LEU A 1 94 ? -4.520 -5.793 -11.106 1.00 91.06 94 LEU A CA 1
ATOM 684 C C . LEU A 1 94 ? -6.009 -5.556 -10.813 1.00 91.06 94 LEU A C 1
ATOM 686 O O . LEU A 1 94 ? -6.388 -5.479 -9.646 1.00 91.06 94 LEU A O 1
ATOM 690 N N . PHE A 1 95 ? -6.832 -5.396 -11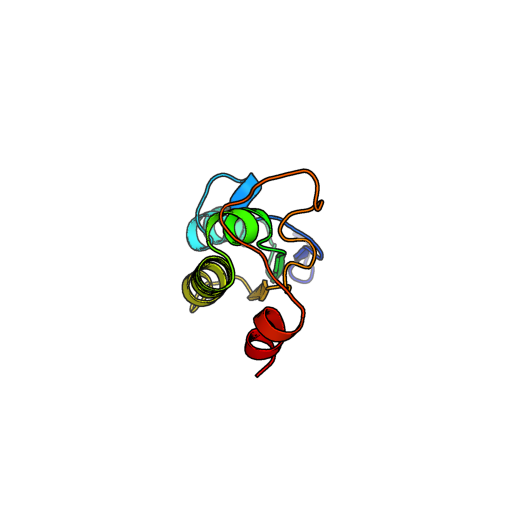.852 1.00 87.75 95 PHE A N 1
ATOM 691 C CA . PHE A 1 95 ? -8.267 -5.126 -11.739 1.00 87.75 95 PHE A CA 1
ATOM 692 C C . PHE A 1 95 ? -9.147 -6.353 -12.036 1.00 87.75 95 PHE A C 1
ATOM 694 O O . PHE A 1 95 ? -10.373 -6.239 -11.969 1.00 87.75 95 PHE A O 1
ATOM 701 N N . GLU A 1 96 ? -8.534 -7.492 -12.369 1.00 72.62 96 GLU A N 1
ATOM 702 C CA . GLU A 1 96 ? -9.185 -8.799 -12.561 1.00 72.62 96 GLU A CA 1
ATOM 703 C C . GLU A 1 96 ? -9.253 -9.597 -11.252 1.00 72.62 96 GLU A C 1
ATOM 705 O O . GLU A 1 96 ? -10.311 -10.227 -11.012 1.00 72.62 96 GLU A O 1
#

Mean predicted aligned error: 2.38 Å

pLDDT: mean 97.22, std 3.22, range [72.62, 98.81]

Sequence (96 aa):
AYVCPGLIDAHVHIESSMVTVPEFARAVVPRGTTAVVTDPHEIANVLGVPGIRYMLDSAEGLPLHVFVMASSCVPATHMETAGAKLEAADLEVLFE

Nearest PDB structures (foldseek):
  3t8l-assembly1_A  TM=9.794E-01  e=8.444E-07  Agrobacterium fabrum str. C58
  3t81-assembly1_B  TM=9.754E-01  e=3.785E-06  Agrobacterium fabrum str. C58
  4daf-assembly1_A  TM=4.805E-01  e=7.500E-01  Bacillus anthracis str. A2012
  7vpf-assembly1_B  TM=4.444E-01  e=9.121E-01  Paenibacillus sp. FSL H7-0331
  5yzg-assembly1_Z  TM=3.814E-01  e=2.273E+00  Homo sapiens

Solvent-accessible surface area (backbone atoms only — not comparable to full-atom values): 5735 Å² total; per-residue (Å²): 140,87,89,74,80,66,38,70,46,83,72,43,52,63,66,81,70,76,48,54,61,61,58,49,39,67,64,38,36,89,73,41,39,41,34,38,29,29,44,51,46,69,46,22,25,53,50,23,66,64,31,45,48,49,55,55,64,51,41,62,94,52,90,36,48,74,44,78,49,83,62,83,58,26,45,83,48,94,90,63,86,57,63,25,74,58,54,73,77,67,52,53,76,78,78,115

Radius of gyration: 14.72 Å; Cα contacts (8 Å, |Δi|>4): 145; chains: 1; bounding box: 34×23×47 Å

Secondary structure (DSSP, 8-state):
----PPEEEEEE-GGGGTS-HHHHHHHHGGGTEEEEEE--HHHHHHHSHHHHHHHHHHHTT-SSEEEEPPP--SSS-TTS--S----HHHHHTT--

Foldseek 3Di:
DDDDAADEAEEDAVVVVVDAPQVSLVVCVVVRHAEYEYEPQVQCQQANPVSQVSNVVSNPPGSHHYHYDQHDPRPVDPVDHTNDDDDPVSRVVVVD